Protein AF-R7V5Z8-F1 (afdb_monomer)

Mean predicted aligned error: 8.17 Å

Radius of gyration: 15.87 Å; Cα contacts (8 Å, |Δi|>4): 133; chains: 1; bounding box: 37×18×46 Å

Secondary structure (DSSP, 8-state):
-EEETTEEE-PPPTTEEE-TTTSS-EEE--GGG--SS-PPPTT-SEEEEETTEEEEEPPTTEEE-TTSS-EEE-

Nearest PDB structures (foldseek):
  1nzi-assembly1_A  TM=6.786E-01  e=1.628E-03  Homo sapiens
  4aqb-assembly1_A-2  TM=6.603E-01  e=1.857E-03  Homo sapiens
  2w86-assembly1_A  TM=6.814E-01  e=2.578E-03  Homo sapiens
  1nzi-assembly1_B  TM=6.390E-01  e=2.939E-03  Homo sapiens
  5ckq-assembly1_A-2  TM=6.618E-01  e=3.822E-03  Rattus norvegicus

Structure (mmCIF, N/CA/C/O backbone):
data_AF-R7V5Z8-F1
#
_entry.id   AF-R7V5Z8-F1
#
loop_
_atom_site.group_PDB
_atom_site.id
_atom_site.type_symbol
_atom_site.label_atom_id
_atom_site.label_alt_id
_atom_site.label_comp_id
_atom_site.label_asym_id
_atom_site.label_entity_id
_atom_site.label_seq_id
_atom_site.pdbx_PDB_ins_code
_atom_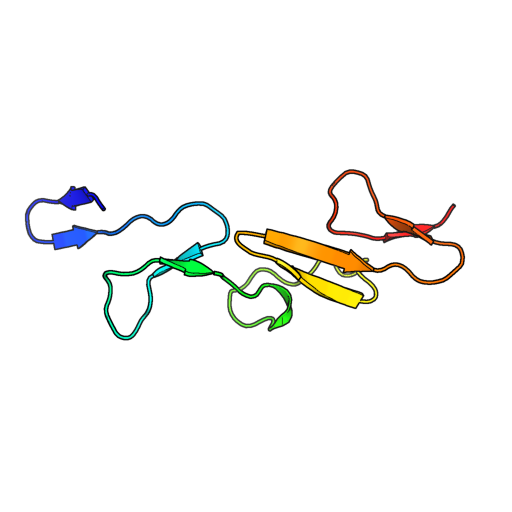site.Cartn_x
_atom_site.Cartn_y
_atom_site.Cartn_z
_atom_site.occupancy
_atom_site.B_iso_or_equiv
_atom_site.auth_seq_id
_atom_site.auth_comp_id
_atom_site.auth_asym_id
_atom_site.auth_atom_id
_atom_site.pdbx_PDB_model_num
ATOM 1 N N . CYS A 1 1 ? 8.498 -4.097 -18.468 1.00 65.25 1 CYS A N 1
ATOM 2 C CA . CYS A 1 1 ? 9.810 -3.483 -18.752 1.00 65.25 1 CYS A CA 1
ATOM 3 C C . CYS A 1 1 ? 9.900 -3.041 -20.199 1.00 65.25 1 CYS A C 1
ATOM 5 O O . CYS A 1 1 ? 9.581 -3.812 -21.101 1.00 65.25 1 CYS A O 1
ATOM 7 N N . VAL A 1 2 ? 10.311 -1.798 -20.408 1.00 62.84 2 VAL A N 1
ATOM 8 C CA . VAL A 1 2 ? 10.329 -1.130 -21.703 1.00 62.84 2 VAL A CA 1
ATOM 9 C C . VAL A 1 2 ? 11.787 -0.980 -22.141 1.00 62.84 2 VAL A C 1
ATOM 11 O O . VAL A 1 2 ? 12.597 -0.334 -21.476 1.00 62.84 2 VAL A O 1
ATOM 14 N N . ASN A 1 3 ? 12.147 -1.610 -23.260 1.00 52.22 3 ASN A N 1
ATOM 15 C CA . ASN A 1 3 ? 13.439 -1.366 -23.898 1.00 52.22 3 ASN A CA 1
ATOM 16 C C . ASN A 1 3 ? 13.437 0.061 -24.460 1.00 52.22 3 ASN A C 1
ATOM 18 O O . ASN A 1 3 ? 12.692 0.351 -25.396 1.00 52.22 3 ASN A O 1
ATOM 22 N N . THR A 1 4 ? 14.269 0.940 -23.908 1.00 59.22 4 THR A N 1
ATOM 23 C CA . THR A 1 4 ? 14.543 2.262 -24.477 1.00 59.22 4 THR A CA 1
ATOM 24 C C . THR A 1 4 ? 15.856 2.214 -25.270 1.00 59.22 4 THR A C 1
ATOM 26 O O . THR A 1 4 ? 16.681 1.313 -25.106 1.00 59.22 4 THR A O 1
ATOM 29 N N . ILE A 1 5 ? 16.057 3.129 -26.224 1.00 44.81 5 ILE A N 1
ATOM 30 C CA . ILE A 1 5 ? 17.272 3.120 -27.056 1.00 44.81 5 ILE A CA 1
ATOM 31 C C . ILE A 1 5 ? 18.478 3.445 -26.161 1.00 44.81 5 ILE A C 1
ATOM 33 O O . ILE A 1 5 ? 18.684 4.595 -25.788 1.00 44.81 5 ILE A O 1
ATOM 37 N N . GLY A 1 6 ? 19.268 2.421 -25.828 1.00 50.84 6 GLY A N 1
ATOM 38 C CA . GLY A 1 6 ? 20.470 2.528 -24.995 1.00 50.84 6 GLY A CA 1
ATOM 39 C C . GLY A 1 6 ? 20.283 2.171 -23.515 1.00 50.84 6 GLY A C 1
ATOM 40 O O . GLY A 1 6 ? 21.277 2.177 -22.794 1.00 50.84 6 GLY A O 1
ATOM 41 N N . ASN A 1 7 ? 19.065 1.840 -23.061 1.00 56.03 7 ASN A N 1
ATOM 42 C CA . ASN A 1 7 ? 18.799 1.412 -21.682 1.00 56.03 7 ASN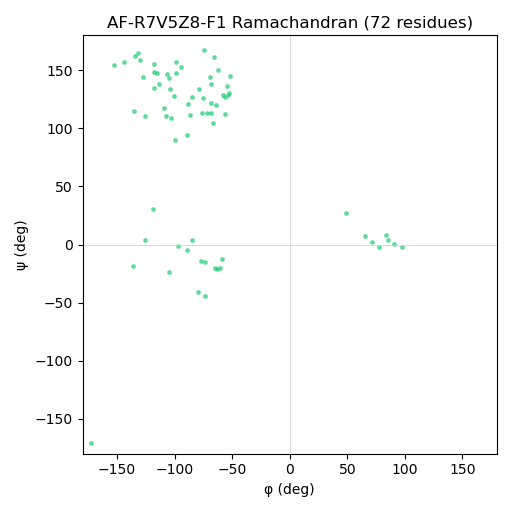 A CA 1
ATOM 43 C C . ASN A 1 7 ? 17.557 0.494 -21.588 1.00 56.03 7 ASN A C 1
ATOM 45 O O . ASN A 1 7 ? 16.655 0.547 -22.417 1.00 56.03 7 ASN A O 1
ATOM 49 N N . TYR A 1 8 ? 17.489 -0.356 -20.569 1.00 57.22 8 TYR A N 1
ATOM 50 C CA . TYR A 1 8 ? 16.318 -1.164 -20.244 1.00 57.22 8 TYR A CA 1
ATOM 51 C C . TYR A 1 8 ? 15.678 -0.592 -18.982 1.00 57.22 8 TYR A C 1
ATOM 53 O O . TYR A 1 8 ? 16.257 -0.674 -17.902 1.00 57.22 8 TYR A O 1
ATOM 61 N N . THR A 1 9 ? 14.498 0.012 -19.110 1.00 63.78 9 THR A N 1
ATOM 62 C CA . THR A 1 9 ? 13.773 0.563 -17.960 1.00 63.78 9 THR A CA 1
ATOM 63 C C . THR A 1 9 ? 12.643 -0.394 -17.614 1.00 63.78 9 THR A C 1
ATOM 65 O O . THR A 1 9 ? 11.676 -0.530 -18.366 1.00 63.78 9 THR A O 1
ATOM 68 N N . CYS A 1 10 ? 12.752 -1.106 -16.494 1.00 68.56 10 CYS A N 1
ATOM 69 C CA . CYS A 1 10 ? 11.582 -1.764 -15.930 1.00 68.56 10 CYS A CA 1
ATOM 70 C C . CYS A 1 10 ? 10.718 -0.714 -15.246 1.00 68.56 10 CYS A C 1
ATOM 72 O O . CYS A 1 10 ? 11.125 -0.115 -14.267 1.00 68.56 10 CYS A O 1
ATOM 74 N N . GLU A 1 11 ? 9.536 -0.468 -15.786 1.00 74.38 11 GLU A N 1
ATOM 75 C CA . GLU A 1 11 ? 8.491 0.199 -15.022 1.00 74.38 11 GLU A CA 1
ATOM 76 C C . GLU A 1 11 ? 7.784 -0.892 -14.220 1.00 74.38 11 GLU A C 1
ATOM 78 O O . GLU A 1 11 ? 7.438 -1.940 -14.783 1.00 74.38 11 GLU A O 1
ATOM 83 N N . CYS A 1 12 ? 7.684 -0.673 -12.913 1.00 82.00 12 CYS A N 1
ATOM 84 C CA . CYS A 1 12 ? 6.902 -1.492 -12.004 1.00 82.00 12 CYS A CA 1
ATOM 85 C C . CYS A 1 12 ? 5.518 -0.864 -11.843 1.00 82.00 12 CYS A C 1
ATOM 87 O O . CYS A 1 12 ? 5.366 0.344 -12.033 1.00 82.00 12 CYS A O 1
ATOM 89 N N . ASP A 1 13 ? 4.522 -1.694 -11.542 1.00 83.69 13 ASP A N 1
ATOM 90 C CA . ASP A 1 13 ? 3.177 -1.209 -11.242 1.00 83.69 13 ASP A CA 1
ATOM 91 C C . ASP A 1 13 ? 3.187 -0.384 -9.941 1.00 83.69 13 ASP A C 1
ATOM 93 O O . ASP A 1 13 ? 4.114 -0.492 -9.132 1.00 83.69 13 ASP A O 1
ATOM 97 N N . ASP A 1 14 ? 2.155 0.434 -9.728 1.00 82.25 14 ASP A N 1
ATOM 98 C CA . ASP A 1 14 ? 2.002 1.194 -8.483 1.00 82.25 14 ASP A CA 1
ATOM 99 C C . ASP A 1 14 ? 2.045 0.249 -7.265 1.00 82.25 14 ASP A C 1
ATOM 101 O O . ASP A 1 14 ? 1.450 -0.831 -7.287 1.00 82.25 14 ASP A O 1
ATOM 105 N N . GLY A 1 15 ? 2.769 0.647 -6.214 1.00 82.94 15 GLY A N 1
ATOM 106 C CA . GLY A 1 15 ? 3.027 -0.197 -5.036 1.00 82.94 15 GLY A CA 1
ATOM 107 C C . GLY A 1 15 ? 4.232 -1.137 -5.178 1.00 82.94 15 GLY A C 1
ATOM 108 O O . GLY A 1 15 ? 4.515 -1.910 -4.270 1.00 82.94 15 GLY A O 1
ATOM 109 N N . TYR A 1 16 ? 4.973 -1.071 -6.288 1.00 86.69 16 TYR A N 1
ATOM 110 C CA . TYR A 1 16 ? 6.177 -1.873 -6.501 1.00 86.69 16 TYR A CA 1
ATOM 111 C C . TYR A 1 16 ? 7.378 -1.015 -6.894 1.00 86.69 16 TYR A C 1
ATOM 113 O O . TYR A 1 16 ? 7.273 -0.058 -7.661 1.00 86.69 16 TYR A O 1
ATOM 121 N N . GLU A 1 17 ? 8.553 -1.407 -6.417 1.00 84.38 17 GLU A N 1
ATOM 122 C CA . GLU A 1 17 ? 9.825 -0.798 -6.774 1.00 84.38 17 GLU A CA 1
ATOM 123 C C . GLU A 1 17 ? 10.740 -1.798 -7.467 1.00 84.38 17 GLU A C 1
ATOM 125 O O . GLU A 1 17 ? 10.639 -3.020 -7.335 1.00 84.38 17 GLU A O 1
ATOM 130 N N . LEU A 1 18 ? 11.650 -1.251 -8.258 1.00 86.12 18 LEU A N 1
ATOM 131 C CA . LEU A 1 18 ? 12.684 -2.018 -8.918 1.00 86.12 18 LEU A CA 1
ATOM 132 C C . LEU A 1 18 ? 13.662 -2.539 -7.869 1.00 86.12 18 LEU A C 1
ATOM 134 O O . LEU A 1 18 ? 14.303 -1.757 -7.168 1.00 86.12 18 LEU A O 1
ATOM 138 N N . ASP A 1 19 ? 13.819 -3.858 -7.814 1.00 83.81 19 ASP A N 1
ATOM 139 C CA . ASP A 1 19 ? 14.801 -4.493 -6.951 1.00 83.81 19 ASP A CA 1
ATOM 140 C C . ASP A 1 19 ? 16.197 -3.943 -7.269 1.00 83.81 19 ASP A C 1
ATOM 142 O O . ASP A 1 19 ? 16.753 -4.176 -8.346 1.00 83.81 19 ASP A O 1
ATOM 146 N N . SER A 1 20 ? 16.763 -3.197 -6.323 1.00 79.06 20 SER A N 1
ATOM 147 C CA . SER A 1 20 ? 18.020 -2.464 -6.505 1.00 79.06 20 SER A CA 1
ATOM 148 C C . SER A 1 20 ? 19.224 -3.377 -6.774 1.00 79.06 20 SER A C 1
ATOM 150 O O . SER A 1 20 ? 20.215 -2.940 -7.367 1.00 79.06 20 SER A O 1
ATOM 152 N N . ALA A 1 21 ? 19.135 -4.656 -6.394 1.00 80.00 21 ALA A N 1
ATOM 153 C CA . ALA A 1 21 ? 20.177 -5.650 -6.620 1.00 80.00 21 ALA A CA 1
ATOM 154 C C . ALA A 1 21 ? 20.165 -6.209 -8.052 1.00 80.00 21 ALA A C 1
ATOM 156 O O . ALA A 1 21 ? 21.225 -6.408 -8.649 1.00 80.00 21 ALA A O 1
ATOM 157 N N . THR A 1 22 ? 18.987 -6.472 -8.618 1.00 77.62 22 THR A N 1
ATOM 158 C CA . THR A 1 22 ? 18.840 -7.140 -9.922 1.00 77.62 22 THR A CA 1
ATOM 159 C C . THR A 1 22 ? 18.446 -6.198 -11.052 1.00 77.62 22 THR A C 1
ATOM 161 O O . THR A 1 22 ? 18.712 -6.515 -12.214 1.00 77.62 22 THR A O 1
ATOM 164 N N . ASN A 1 23 ? 17.828 -5.058 -10.733 1.00 73.44 23 ASN A N 1
ATOM 165 C CA . ASN A 1 23 ? 17.224 -4.092 -11.653 1.00 73.44 23 ASN A CA 1
ATOM 166 C C . ASN A 1 23 ? 16.296 -4.728 -12.709 1.00 73.44 23 ASN A C 1
ATOM 168 O O . ASN A 1 23 ? 16.145 -4.222 -13.821 1.00 73.44 23 ASN A O 1
ATOM 172 N N . GLN A 1 24 ? 15.711 -5.881 -12.382 1.00 75.06 24 GLN A N 1
ATOM 173 C CA . GLN A 1 24 ? 14.934 -6.702 -13.317 1.00 75.06 24 GLN A CA 1
ATOM 174 C C . GLN A 1 24 ? 13.632 -7.223 -12.713 1.00 75.06 24 GLN A C 1
ATOM 176 O O . GLN A 1 24 ? 12.739 -7.621 -13.459 1.00 75.06 24 GLN A O 1
ATOM 181 N N . THR A 1 25 ? 13.526 -7.222 -11.386 1.00 82.88 25 THR A N 1
ATOM 182 C CA . THR A 1 25 ? 12.368 -7.735 -10.656 1.00 82.88 25 THR A CA 1
ATOM 183 C C . THR A 1 25 ? 11.673 -6.577 -9.962 1.00 82.88 25 THR A C 1
ATOM 185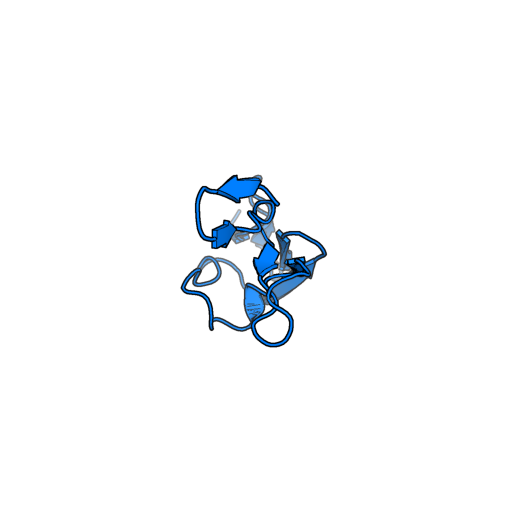 O O . THR A 1 25 ? 12.344 -5.716 -9.401 1.00 82.88 25 THR A O 1
ATOM 188 N N . CYS A 1 26 ? 10.345 -6.561 -10.006 1.00 85.69 26 CYS A N 1
ATOM 189 C CA . CYS A 1 26 ? 9.546 -5.643 -9.208 1.00 85.69 26 CYS A CA 1
ATOM 190 C C . CYS A 1 26 ? 9.265 -6.304 -7.863 1.00 85.69 26 CYS A C 1
ATOM 192 O O . CYS A 1 26 ? 8.720 -7.410 -7.821 1.00 85.69 26 CYS A O 1
ATOM 194 N N . ILE A 1 27 ? 9.693 -5.650 -6.793 1.00 87.88 27 ILE A N 1
ATOM 195 C CA . ILE A 1 27 ? 9.422 -6.061 -5.423 1.00 87.88 27 ILE A CA 1
ATOM 196 C C . ILE A 1 27 ? 8.387 -5.121 -4.829 1.00 87.88 27 ILE A C 1
ATOM 198 O O . ILE A 1 27 ? 8.304 -3.954 -5.19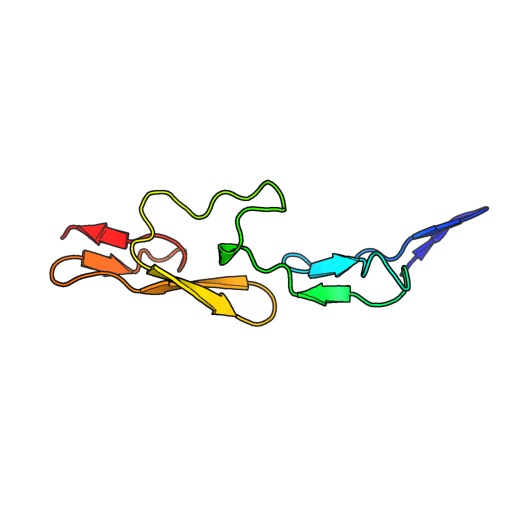7 1.00 87.88 27 ILE A O 1
ATOM 202 N N . ASP A 1 28 ? 7.562 -5.680 -3.960 1.00 89.00 28 ASP A N 1
ATOM 203 C CA . ASP A 1 28 ? 6.560 -4.941 -3.210 1.00 89.00 28 ASP A CA 1
ATOM 204 C C . ASP A 1 28 ? 7.225 -3.826 -2.390 1.00 89.00 28 ASP A C 1
ATOM 206 O O . ASP A 1 28 ? 8.204 -4.087 -1.681 1.00 89.00 28 ASP A O 1
ATOM 210 N N . ILE A 1 29 ? 6.724 -2.597 -2.514 1.00 86.88 29 ILE A N 1
ATOM 211 C CA . ILE A 1 29 ? 7.159 -1.485 -1.667 1.00 86.88 29 ILE A CA 1
ATOM 212 C C . ILE A 1 29 ? 6.512 -1.699 -0.314 1.00 86.88 29 ILE A C 1
ATOM 214 O O . ILE A 1 29 ? 5.300 -1.796 -0.228 1.00 86.88 29 ILE A O 1
ATOM 218 N N . ASN A 1 30 ? 7.310 -1.719 0.749 1.00 86.25 30 ASN A N 1
ATOM 219 C CA . ASN A 1 30 ? 6.749 -1.762 2.088 1.00 86.25 30 ASN A CA 1
ATOM 220 C C . ASN A 1 30 ? 6.512 -0.346 2.612 1.00 86.25 30 ASN A C 1
ATOM 222 O O . ASN A 1 30 ? 7.415 0.271 3.189 1.00 86.25 30 ASN A O 1
ATOM 226 N N . GLU A 1 31 ? 5.293 0.165 2.441 1.00 85.00 31 GLU A N 1
ATOM 227 C CA . GLU A 1 31 ? 4.937 1.524 2.861 1.00 85.00 31 GLU A CA 1
ATOM 228 C C . GLU A 1 31 ? 4.998 1.702 4.389 1.00 85.00 31 GLU A C 1
ATOM 230 O O . GLU A 1 31 ? 5.186 2.812 4.886 1.00 85.00 31 GLU A O 1
ATOM 235 N N . CYS A 1 32 ? 4.950 0.607 5.158 1.00 83.75 32 CYS A N 1
ATOM 236 C CA . CYS A 1 32 ? 5.072 0.644 6.616 1.00 83.75 32 CYS A CA 1
ATOM 237 C C . CYS A 1 32 ? 6.510 0.845 7.119 1.00 83.75 32 CYS A C 1
ATOM 239 O O . CYS A 1 32 ? 6.705 1.120 8.304 1.00 83.75 32 CYS A O 1
ATOM 241 N N . LEU A 1 33 ? 7.527 0.683 6.262 1.00 80.50 33 LEU A N 1
ATOM 242 C CA . LEU A 1 33 ? 8.935 0.859 6.645 1.00 80.50 33 LEU A CA 1
ATOM 243 C C . LEU A 1 33 ? 9.443 2.298 6.465 1.00 80.50 33 LEU A C 1
ATOM 245 O O . LEU A 1 33 ? 10.560 2.591 6.879 1.00 80.50 33 LEU A O 1
ATOM 249 N N . GLY A 1 34 ? 8.636 3.208 5.906 1.00 64.62 34 GLY A N 1
ATOM 250 C CA . GLY A 1 34 ? 8.924 4.649 5.861 1.00 64.62 34 GLY A CA 1
ATOM 251 C C . GLY A 1 34 ? 10.135 5.076 5.014 1.00 64.62 34 GLY A C 1
ATOM 252 O O . GLY A 1 34 ? 10.498 6.251 5.039 1.00 64.62 34 GLY A O 1
ATOM 253 N N . GLU A 1 35 ? 10.767 4.172 4.257 1.00 49.81 35 GLU A N 1
ATOM 254 C CA . GLU A 1 35 ? 12.023 4.462 3.539 1.00 49.81 35 GLU A CA 1
ATOM 255 C C . GLU A 1 35 ? 11.874 4.858 2.056 1.00 49.81 35 GLU A C 1
ATOM 257 O O . GLU A 1 35 ? 12.861 5.268 1.450 1.00 49.81 35 GLU A O 1
ATOM 262 N N . SER A 1 36 ? 10.663 4.890 1.487 1.00 46.66 36 SER A N 1
ATOM 263 C CA . SER A 1 36 ? 10.448 5.272 0.071 1.00 46.66 36 SER A CA 1
ATOM 264 C C . SER A 1 36 ? 9.571 6.518 -0.122 1.00 46.66 36 SER A C 1
ATOM 266 O O . SER A 1 36 ? 8.877 6.656 -1.125 1.00 46.66 36 SER A O 1
ATOM 268 N N . GLY A 1 37 ? 9.596 7.464 0.824 1.00 42.41 37 GLY A N 1
ATOM 269 C CA . GLY A 1 37 ? 9.001 8.801 0.644 1.00 42.41 37 GLY A CA 1
ATOM 270 C C . GLY A 1 37 ? 7.467 8.863 0.628 1.00 42.41 37 GLY A C 1
ATOM 271 O O . GLY A 1 37 ? 6.913 9.952 0.479 1.00 42.41 37 GLY A O 1
ATOM 272 N N . VAL A 1 38 ? 6.789 7.732 0.825 1.00 49.00 38 VAL A N 1
ATOM 273 C CA . VAL A 1 38 ? 5.360 7.661 1.134 1.00 49.00 38 VAL A CA 1
ATOM 274 C C . VAL A 1 38 ? 5.270 7.453 2.641 1.00 49.00 38 VAL A C 1
ATOM 276 O O . VAL A 1 38 ? 5.369 6.334 3.132 1.00 49.00 38 VAL A O 1
ATOM 279 N N . ASP A 1 39 ? 5.219 8.553 3.391 1.00 50.59 39 ASP A N 1
ATOM 280 C CA . ASP A 1 39 ? 4.856 8.498 4.810 1.00 50.59 39 ASP A CA 1
ATOM 281 C C . ASP A 1 39 ? 3.483 7.804 4.860 1.00 50.59 39 ASP A C 1
ATOM 283 O O . ASP A 1 39 ? 2.583 8.198 4.106 1.00 50.59 39 ASP A O 1
ATOM 287 N N . TYR A 1 40 ? 3.328 6.747 5.665 1.00 63.19 40 TYR A N 1
ATOM 288 C CA . TYR A 1 40 ? 1.996 6.198 5.926 1.00 63.19 40 TYR A CA 1
ATOM 289 C C . TYR A 1 40 ? 1.101 7.358 6.376 1.00 63.19 40 TYR A C 1
ATOM 291 O O . TYR A 1 40 ? 1.581 8.306 7.009 1.00 63.19 40 TYR A O 1
ATOM 299 N N . ASP A 1 41 ? -0.182 7.333 6.007 1.00 63.66 41 ASP A N 1
ATOM 300 C CA . ASP A 1 41 ? -1.085 8.406 6.420 1.00 63.66 41 ASP A CA 1
ATOM 301 C C . ASP A 1 41 ? -0.982 8.559 7.947 1.00 63.66 41 ASP A C 1
ATOM 303 O O . ASP A 1 41 ? -1.026 7.565 8.669 1.00 63.66 41 ASP A O 1
ATOM 307 N N . LYS A 1 42 ? -0.783 9.779 8.459 1.00 65.94 42 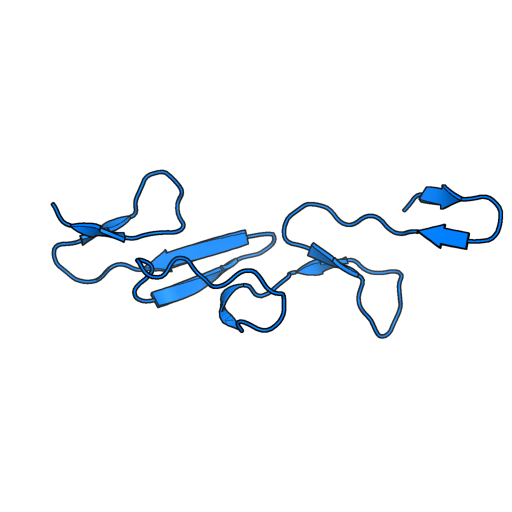LYS A N 1
ATOM 308 C CA . LYS A 1 42 ? -0.588 10.009 9.908 1.00 65.94 42 LYS A CA 1
ATOM 309 C C . LYS A 1 42 ? -1.787 9.547 10.727 1.00 65.94 42 LYS A C 1
ATOM 311 O O . LYS A 1 42 ? -1.661 9.310 11.925 1.00 65.94 42 LYS A O 1
ATOM 316 N N . ASP A 1 43 ? -2.921 9.417 10.053 1.00 76.06 43 ASP A N 1
ATOM 317 C CA . ASP A 1 43 ? -4.172 8.921 10.590 1.00 76.06 43 ASP A CA 1
ATOM 318 C C . ASP A 1 43 ? -4.255 7.376 10.548 1.00 76.06 43 ASP A C 1
ATOM 320 O O . ASP A 1 43 ? -5.271 6.796 10.907 1.00 76.06 43 ASP A O 1
ATOM 324 N N . CYS A 1 44 ? -3.203 6.670 10.125 1.00 82.69 44 CYS A N 1
ATOM 325 C CA . CYS A 1 44 ? -3.063 5.215 10.206 1.00 82.69 44 CYS A CA 1
ATOM 326 C C . CYS A 1 44 ? -2.475 4.813 11.569 1.00 82.69 44 CYS A C 1
ATOM 328 O O . CYS A 1 44 ? -1.309 5.084 11.851 1.00 82.69 44 CYS A O 1
ATOM 330 N N . HIS A 1 45 ? -3.264 4.157 12.427 1.00 86.81 45 HIS A N 1
ATOM 331 C CA . HIS A 1 45 ? -2.806 3.781 13.773 1.00 86.81 45 HIS A CA 1
ATOM 332 C C . HIS A 1 45 ? -1.813 2.609 13.737 1.00 86.81 45 HIS A C 1
ATOM 334 O O . HIS A 1 45 ? -0.770 2.644 14.389 1.00 86.81 45 HIS A O 1
ATOM 340 N N . GLU A 1 46 ? -2.115 1.579 12.945 1.00 87.56 46 GLU A N 1
ATOM 341 C CA . GLU A 1 46 ? -1.221 0.449 12.704 1.00 87.56 46 GLU A CA 1
ATOM 342 C C . GLU A 1 46 ? -1.190 0.093 11.221 1.00 87.56 46 GLU A C 1
ATOM 344 O O . GLU A 1 46 ? -2.188 -0.348 10.650 1.00 87.56 46 GLU A O 1
ATOM 349 N N . CYS A 1 47 ? -0.023 0.268 10.607 1.00 88.19 47 CYS A N 1
ATOM 350 C CA . CYS A 1 47 ? 0.206 -0.058 9.207 1.00 88.19 47 CYS A CA 1
ATOM 351 C C . CYS A 1 47 ? 0.413 -1.566 9.013 1.00 88.19 47 CYS A C 1
ATOM 353 O O . CYS A 1 47 ? 1.182 -2.205 9.736 1.00 88.19 47 CYS A O 1
ATOM 355 N N . ILE A 1 48 ? -0.256 -2.128 8.009 1.00 89.75 48 ILE A N 1
ATOM 356 C CA . ILE A 1 48 ? -0.147 -3.524 7.593 1.00 89.75 48 ILE A CA 1
ATOM 357 C C . ILE A 1 48 ? 0.190 -3.549 6.104 1.00 89.75 48 ILE A C 1
ATOM 359 O O . ILE A 1 48 ? -0.648 -3.232 5.261 1.00 89.75 48 ILE A O 1
ATOM 363 N N . ASN A 1 49 ? 1.410 -3.975 5.787 1.00 88.69 49 ASN A N 1
ATOM 364 C CA . ASN A 1 49 ? 1.855 -4.127 4.409 1.00 88.69 49 ASN A CA 1
ATOM 365 C C . ASN A 1 49 ? 1.108 -5.270 3.706 1.00 88.69 49 ASN A C 1
ATOM 367 O O . ASN A 1 49 ? 0.926 -6.350 4.281 1.00 88.69 49 ASN A O 1
ATOM 371 N N . THR A 1 50 ? 0.713 -5.060 2.456 1.00 90.31 50 THR A N 1
ATOM 372 C CA . THR A 1 50 ? 0.048 -6.057 1.610 1.00 90.31 50 THR A CA 1
ATOM 373 C C . THR A 1 50 ? 0.723 -6.114 0.242 1.00 90.31 50 THR A C 1
ATOM 375 O O . THR A 1 50 ? 1.491 -5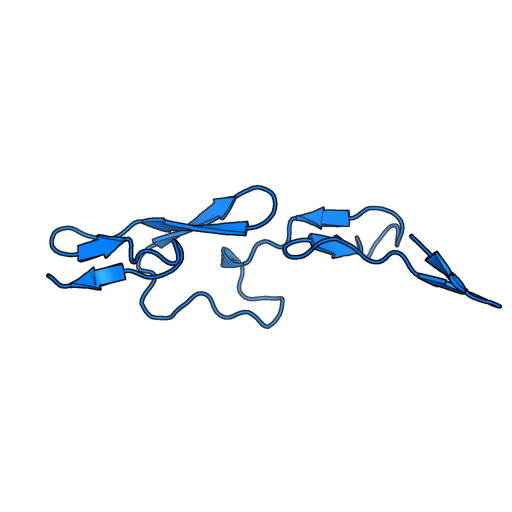.243 -0.113 1.00 90.31 50 THR A O 1
ATOM 378 N N . ILE A 1 51 ? 0.475 -7.157 -0.549 1.00 89.62 51 ILE A N 1
ATOM 379 C CA . ILE A 1 51 ? 1.119 -7.256 -1.865 1.00 89.62 51 ILE A CA 1
ATOM 380 C C . ILE A 1 51 ? 0.498 -6.219 -2.815 1.00 89.62 51 ILE A C 1
ATOM 382 O O . ILE A 1 51 ? -0.670 -6.347 -3.192 1.00 89.62 51 ILE A O 1
ATOM 386 N N . GLY A 1 52 ? 1.299 -5.234 -3.214 1.00 87.38 52 GLY A N 1
ATOM 387 C CA . GLY A 1 52 ? 0.973 -4.121 -4.099 1.00 87.38 52 GLY A CA 1
ATOM 388 C C . GLY A 1 52 ? 0.302 -2.928 -3.420 1.00 87.38 52 GLY A C 1
ATOM 389 O O . GLY A 1 52 ? -0.207 -2.066 -4.134 1.00 87.38 52 GLY A O 1
ATOM 390 N N . SER A 1 53 ? 0.211 -2.900 -2.084 1.00 88.25 53 SER A N 1
ATOM 391 C CA . SER A 1 53 ? -0.368 -1.781 -1.324 1.00 88.25 53 SER A CA 1
ATOM 392 C C . SER A 1 53 ? -0.176 -1.963 0.186 1.00 88.25 53 SER A C 1
ATOM 394 O O . SER A 1 53 ? 0.359 -2.960 0.650 1.00 88.25 53 SER A O 1
ATOM 396 N N . TYR A 1 54 ? -0.805 -1.119 0.995 1.00 88.81 54 TYR A N 1
ATOM 397 C CA . TYR A 1 54 ? -0.919 -1.310 2.437 1.00 88.81 54 TYR A CA 1
ATOM 398 C C . TYR A 1 54 ? -2.346 -1.048 2.915 1.00 88.81 54 TYR A C 1
ATOM 400 O O . TYR A 1 54 ? -3.158 -0.416 2.240 1.00 88.81 54 TYR A O 1
ATOM 408 N N . THR A 1 55 ? -2.658 -1.538 4.110 1.00 90.00 55 THR A N 1
ATOM 409 C CA . THR A 1 55 ? -3.904 -1.232 4.814 1.00 90.00 55 THR A CA 1
ATOM 410 C C . THR A 1 55 ? -3.612 -0.810 6.243 1.00 90.00 55 THR A C 1
ATOM 412 O O . THR A 1 55 ? -2.576 -1.155 6.808 1.00 90.00 55 THR A O 1
ATOM 415 N N . CYS A 1 56 ? -4.557 -0.104 6.854 1.00 89.38 56 CYS A N 1
ATOM 416 C CA . CYS A 1 56 ? -4.468 0.282 8.259 1.00 89.38 56 CYS A CA 1
ATOM 417 C C . CYS A 1 56 ? -5.389 -0.555 9.143 1.00 89.38 56 CYS A C 1
ATOM 419 O O . CYS A 1 56 ? -6.509 -0.896 8.757 1.00 89.38 56 CYS A O 1
ATOM 421 N N . ARG A 1 57 ? -4.924 -0.867 10.353 1.00 89.94 57 ARG A N 1
ATOM 4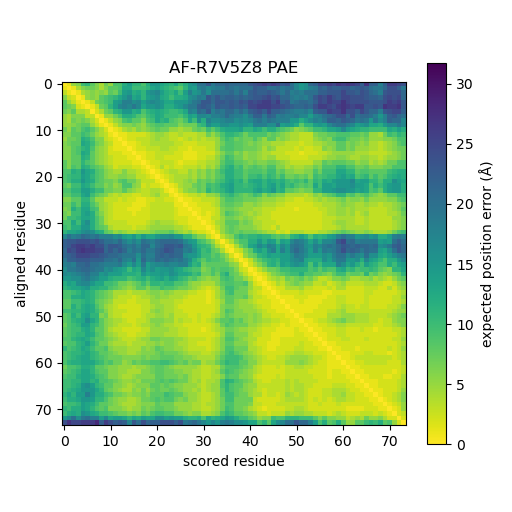22 C CA . ARG A 1 57 ? -5.771 -1.315 11.456 1.00 89.94 57 ARG A CA 1
ATOM 423 C C . ARG A 1 57 ? -6.017 -0.131 12.385 1.00 89.94 57 ARG A C 1
ATOM 425 O O . ARG A 1 57 ? -5.077 0.541 12.798 1.00 89.94 57 ARG A O 1
ATOM 432 N N . CYS A 1 58 ? -7.291 0.114 12.669 1.00 90.06 58 CYS A N 1
ATOM 433 C CA . CYS A 1 58 ? -7.749 1.215 13.506 1.00 90.06 58 CYS A CA 1
ATOM 434 C C . CYS A 1 58 ? -8.039 0.735 14.927 1.00 90.06 58 CYS A C 1
ATOM 436 O O . CYS A 1 58 ? -8.475 -0.402 15.121 1.00 90.06 58 CYS A O 1
ATOM 438 N N . ASP A 1 59 ? -7.802 1.612 15.900 1.00 89.75 59 ASP A N 1
ATOM 439 C CA . ASP A 1 59 ? -8.122 1.347 17.303 1.00 89.75 59 ASP A CA 1
ATOM 440 C C . ASP A 1 59 ? -9.631 1.432 17.570 1.00 89.75 59 ASP A C 1
ATOM 442 O O . ASP A 1 59 ? -10.406 1.962 16.770 1.00 89.75 59 ASP A O 1
ATOM 446 N N . ASP A 1 60 ? -10.045 0.950 18.742 1.00 91.00 60 ASP A N 1
ATOM 447 C CA . ASP A 1 60 ? -11.435 1.009 19.188 1.00 91.00 60 ASP A CA 1
ATOM 448 C C . ASP A 1 60 ? -11.993 2.444 19.130 1.00 91.00 60 ASP A C 1
ATOM 450 O O . ASP A 1 60 ? -11.424 3.386 19.686 1.00 91.00 60 ASP A O 1
ATOM 454 N N . GLY A 1 61 ? -13.150 2.599 18.479 1.00 89.31 61 GLY A N 1
ATOM 455 C CA . GLY A 1 61 ? -13.803 3.899 18.272 1.00 89.31 61 GLY A CA 1
ATOM 456 C C . GLY A 1 61 ? -13.413 4.617 16.976 1.00 89.31 61 GLY A C 1
ATOM 457 O O . GLY A 1 61 ? -13.942 5.695 16.712 1.00 89.31 61 GLY A O 1
ATOM 458 N N . TYR A 1 62 ? -12.541 4.020 16.160 1.00 90.25 62 TYR A N 1
ATOM 459 C CA . TYR A 1 62 ? -12.184 4.500 14.827 1.00 90.25 62 TYR A CA 1
ATOM 460 C C . TYR A 1 62 ? -12.577 3.474 13.762 1.00 90.25 62 TYR A C 1
ATOM 462 O O . TYR A 1 62 ? -12.552 2.264 13.991 1.00 90.25 62 TYR A O 1
ATOM 470 N N . GLU A 1 63 ? -12.919 3.958 12.574 1.00 92.06 63 GLU A N 1
ATOM 471 C CA . GLU A 1 63 ? -13.234 3.130 11.414 1.00 92.06 63 GLU A CA 1
ATOM 472 C C . GLU A 1 63 ? -12.203 3.336 10.306 1.00 92.06 63 GLU A C 1
ATOM 474 O O . GLU A 1 63 ? -11.674 4.434 10.119 1.00 92.06 63 GLU A O 1
ATOM 479 N N . LEU A 1 64 ? -11.944 2.272 9.541 1.00 90.94 64 LEU A N 1
ATOM 480 C CA . LEU A 1 64 ? -11.108 2.354 8.350 1.00 90.94 64 LEU A CA 1
ATOM 481 C C . LEU A 1 64 ? -11.797 3.259 7.324 1.00 90.94 64 LEU A C 1
ATOM 483 O O . LEU A 1 64 ? -12.921 2.988 6.892 1.00 90.94 64 LEU A O 1
ATOM 487 N N . HIS A 1 65 ? -11.130 4.342 6.941 1.00 89.88 65 HIS A N 1
ATOM 488 C CA . HIS A 1 65 ? -11.621 5.255 5.924 1.00 89.88 65 HIS A CA 1
ATOM 489 C C . HIS A 1 65 ? -11.743 4.513 4.574 1.00 89.88 65 HIS A C 1
ATOM 491 O O . HIS A 1 65 ? -10.973 3.588 4.305 1.00 89.88 65 HIS A O 1
ATOM 497 N N . PRO A 1 66 ? -12.677 4.890 3.678 1.00 90.12 66 PRO A N 1
ATOM 498 C CA . PRO A 1 66 ? -12.874 4.207 2.394 1.00 90.12 66 PRO A CA 1
ATOM 499 C C . PRO A 1 66 ? -11.658 4.162 1.452 1.00 90.12 66 PRO A C 1
ATOM 501 O O . PRO A 1 66 ? -11.691 3.429 0.469 1.00 90.12 66 PRO A O 1
ATOM 504 N N . ASN A 1 67 ? -10.604 4.941 1.722 1.00 85.19 67 ASN A N 1
ATOM 505 C CA . ASN A 1 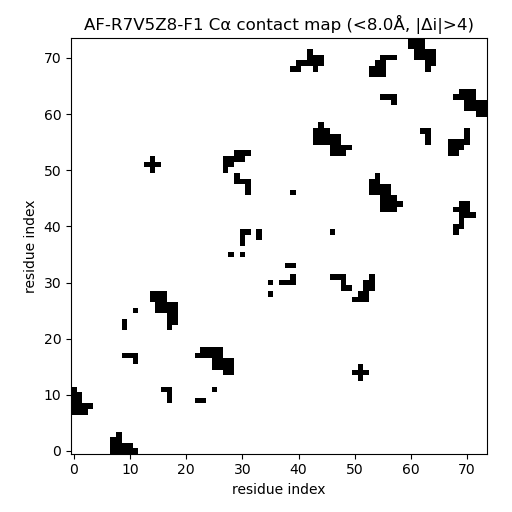67 ? -9.320 4.836 1.015 1.00 85.19 67 ASN A CA 1
ATOM 506 C C . ASN A 1 67 ? -8.513 3.587 1.429 1.00 85.19 67 ASN A C 1
ATOM 508 O O . ASN A 1 67 ? -7.574 3.241 0.727 1.00 85.19 67 ASN A O 1
ATOM 512 N N . GLY A 1 68 ? -8.865 2.924 2.537 1.00 86.88 68 GLY A N 1
ATOM 513 C CA . GLY A 1 68 ? -8.170 1.750 3.074 1.00 86.88 68 GLY A CA 1
ATOM 514 C C . GLY A 1 68 ? -6.871 2.058 3.824 1.00 86.88 68 GLY A C 1
ATOM 515 O O . GLY A 1 68 ? -6.255 1.146 4.370 1.00 86.88 68 GLY A O 1
ATOM 516 N N . THR A 1 69 ? -6.463 3.325 3.887 1.00 86.19 69 THR A N 1
ATOM 517 C CA . THR A 1 69 ? -5.116 3.732 4.317 1.00 86.19 69 THR A CA 1
ATOM 518 C C . THR A 1 69 ? -5.112 4.746 5.456 1.00 86.19 69 THR A C 1
ATOM 520 O O . THR A 1 69 ? -4.047 5.206 5.850 1.00 86.19 69 THR A O 1
ATOM 523 N N . SER A 1 70 ? -6.274 5.108 5.999 1.00 87.38 70 SER A N 1
ATOM 524 C CA . SER A 1 70 ? -6.373 5.980 7.170 1.00 87.38 70 SER A CA 1
ATOM 525 C C . SER A 1 70 ? -7.532 5.586 8.077 1.00 87.38 70 SER A C 1
ATOM 527 O O . SER A 1 70 ? -8.479 4.924 7.652 1.00 87.38 70 SER A O 1
ATOM 529 N N . CYS A 1 71 ? -7.451 5.973 9.344 1.00 89.19 71 CYS A N 1
ATOM 530 C CA . CYS A 1 71 ? -8.495 5.773 10.336 1.00 89.19 71 CYS A CA 1
ATOM 531 C C . CYS A 1 71 ? -9.219 7.091 10.592 1.00 89.19 71 CYS A C 1
ATOM 533 O O . CYS A 1 71 ? -8.600 8.131 10.792 1.00 89.19 71 CYS A O 1
ATOM 535 N N . GLN A 1 72 ? -10.547 7.050 10.609 1.00 88.94 72 GLN A N 1
ATOM 536 C CA . GLN A 1 72 ? -11.383 8.198 10.948 1.00 88.94 72 GLN A CA 1
ATOM 537 C C . GLN A 1 72 ? -12.204 7.886 12.197 1.00 88.94 72 GLN A C 1
ATOM 539 O O . GLN A 1 72 ? -12.764 6.798 12.330 1.00 88.94 72 GLN A O 1
ATOM 544 N N . GLY A 1 73 ? -12.252 8.835 13.132 1.00 82.81 73 GLY A N 1
ATOM 545 C CA . GLY A 1 73 ? -13.137 8.737 14.291 1.00 82.81 73 GLY A CA 1
ATOM 546 C C . GLY A 1 73 ? -14.595 8.890 13.860 1.00 82.81 73 GLY A C 1
ATOM 547 O O . GLY A 1 73 ? -14.882 9.661 12.940 1.00 82.81 73 GLY A O 1
ATOM 548 N N . GLN A 1 74 ? -15.494 8.152 14.513 1.00 61.62 74 GLN A N 1
ATOM 549 C CA . GLN A 1 74 ? -16.944 8.346 14.378 1.00 61.62 74 GLN A CA 1
ATOM 550 C C . GLN A 1 74 ? -17.421 9.661 15.010 1.00 61.62 74 GLN A C 1
ATOM 552 O O . GLN A 1 74 ? -16.869 10.063 16.062 1.00 61.62 74 GLN A O 1
#

InterPro domains:
  IPR000152 EGF-type aspartate/asparagine hydroxylation site [PS00010] (1-12)
  IPR000742 EGF-like domain [PS01186] (56-71)
  IPR000742 EGF-like domain [SM00181] (1-27)
  IPR000742 EGF-like domain [SM00181] (31-72)
  IPR001881 EGF-like calcium-binding domain [SM00179] (1-27)
  IPR001881 EGF-like calcium-binding domain [SM00179] (28-72)
  IPR009030 Growth factor receptor cysteine-rich domain superfamily [SSF57184] (1-72)
  IPR049883 NOTCH1, EGF-like calcium-binding domain [PF07645] (1-26)
  IPR049883 NOTCH1, EGF-like calcium-binding domain [PF07645] (28-71)
  IPR050751 Extracellular matrix structural protein [PTHR24034] (1-72)

Solvent-accessible surface area (backbone atoms only — not comparable to full-atom val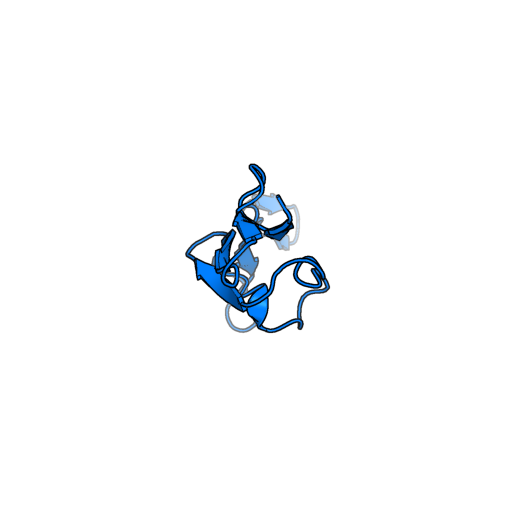ues): 4491 Å² total; per-residue (Å²): 103,48,82,46,99,94,49,75,47,60,68,52,60,82,40,35,37,64,31,86,88,72,63,76,46,68,37,67,44,58,49,69,70,56,81,81,83,48,69,61,47,88,49,29,76,37,71,42,70,44,94,50,39,61,36,40,48,51,59,94,76,38,41,68,34,97,85,42,41,30,38,39,73,120

pLDDT: mean 77.99, std 14.0, range [42.41, 92.06]

Foldseek 3Di:
DDDDDPDDQDDDDQQWDQDPVPSPDTDGDFCQVVPPVNPQDPQAPAWAGDRRGIAGDDDPQWDQDPVRRHTDGD

Organism: Capitella teleta (NCBI:txid283909)

Sequence (74 aa):
CVNTIGNYTCECDDGYELDSATNQTCIDINECLGESGVDYDKDCHECINTIGSYTCRCDDGYELHPNGTSCQGQ